Protein AF-A0AAU9WZR5-F1 (afdb_monomer_lite)

Organism: NCBI:txid46732

pLDDT: mean 92.08, std 7.86, range [51.78, 98.56]

Foldseek 3Di:
DDDDPQLVLLVLVVLVLVVVLVQLLVLLQVLCCVQPCVPQNGQPQDLSVLVVQLVQQVVDPCCVVCVVLNVCSNPDGSVPDHLVSSLCSQCPGPSHNVPDDPLLNVLSVLSVVLVVVSVPDPVSGHDPVRSVVSLVSNVVSCVVSVHDCPSSDD

Secondary structure (DSSP, 8-state):
-PPPHHHHHHHHHHHHHHHHHHHHHHHHHHHHHHHHHHHH----S-HHHHHHHHHHHHTSGGGGGGHHHHHHHHHS-GGG--HHHHHIIIII-TTTTTTS-HHHHHHHHHHHHHHHHHHT-SS----HHHHHHHHHHHHHHHHHTT---GGG--

InterPro domains:
  IPR041650 Swt1-like HEPN [PF18731] (18-129)

Sequence (154 aa):
MEYTKDQLNYFRICYIINCIAEGLRQFFKREWDSHFKVSLGKWEDTAQNRQDFYNNQSKKPSYRRNRVHLRIIKKGKTEEWDCSCLFFAILFSYSIGSTISKTTRKDIEDLRQVRNDIAHISEATLTDTQFQNHVGIVLNAFKSLSLPISDIFP

Structure (mmCIF, N/CA/C/O backbone):
data_AF-A0AAU9WZR5-F1
#
_entry.id   AF-A0AAU9WZR5-F1
#
loop_
_atom_site.group_PDB
_atom_site.id
_atom_site.type_symbol
_atom_site.label_atom_id
_atom_site.label_alt_id
_atom_site.label_comp_id
_atom_site.label_asym_id
_atom_site.label_entity_id
_atom_site.label_seq_id
_atom_site.pdbx_PDB_ins_code
_atom_site.Cartn_x
_atom_site.Cartn_y
_atom_site.Cartn_z
_atom_site.occupancy
_atom_site.B_iso_or_equiv
_atom_site.auth_seq_id
_atom_site.auth_comp_id
_atom_site.auth_asym_id
_atom_site.auth_atom_id
_atom_site.pdbx_PDB_model_num
ATOM 1 N N . MET A 1 1 ? -31.443 -4.482 14.328 1.00 76.81 1 MET A N 1
ATOM 2 C CA . MET A 1 1 ? -30.242 -4.736 15.149 1.00 76.81 1 MET A CA 1
ATOM 3 C C . MET A 1 1 ? -29.284 -3.596 14.871 1.00 76.81 1 MET A C 1
ATOM 5 O O . MET A 1 1 ? -29.010 -3.360 13.702 1.00 76.81 1 MET A O 1
ATOM 9 N N . GLU A 1 2 ? -28.883 -2.841 15.891 1.00 91.12 2 GLU A N 1
ATOM 10 C CA . GLU A 1 2 ? -27.946 -1.717 15.747 1.00 91.12 2 GLU A CA 1
ATOM 11 C C . GLU A 1 2 ? -26.520 -2.184 16.051 1.00 91.12 2 GLU A C 1
ATOM 13 O O . GLU A 1 2 ? -26.314 -2.989 16.961 1.00 91.12 2 GLU A O 1
ATOM 18 N N . TYR A 1 3 ? -25.549 -1.705 15.273 1.00 95.50 3 TYR A N 1
ATOM 19 C CA . TYR A 1 3 ? -24.135 -1.982 15.513 1.00 95.50 3 TYR A CA 1
ATOM 20 C C . TYR A 1 3 ? -23.608 -1.140 16.674 1.00 95.50 3 TYR A C 1
ATOM 22 O O . TYR A 1 3 ? -23.958 0.033 16.811 1.00 95.50 3 TYR A O 1
ATOM 30 N N . THR A 1 4 ? -22.720 -1.717 17.483 1.00 96.69 4 THR A N 1
ATOM 31 C CA . THR A 1 4 ? -22.010 -0.957 18.516 1.00 96.69 4 THR A CA 1
ATOM 32 C C . THR A 1 4 ? -21.019 0.020 17.884 1.00 96.69 4 THR A C 1
ATOM 34 O O . THR A 1 4 ? -20.611 -0.126 16.728 1.00 96.69 4 THR A O 1
ATOM 37 N N . LYS A 1 5 ? -20.573 1.010 18.662 1.00 96.69 5 LYS A N 1
ATOM 38 C CA . LYS A 1 5 ? -19.537 1.954 18.225 1.00 96.69 5 LYS A CA 1
ATOM 39 C C . LYS A 1 5 ? -18.265 1.239 17.749 1.00 96.69 5 LYS A C 1
ATOM 41 O O . LYS A 1 5 ? -17.738 1.581 16.694 1.00 96.69 5 LYS A O 1
ATOM 46 N N . ASP A 1 6 ? -17.834 0.208 18.470 1.00 97.44 6 ASP A N 1
ATOM 47 C CA . ASP A 1 6 ? -16.623 -0.545 18.137 1.00 97.44 6 ASP A CA 1
ATOM 48 C C . ASP A 1 6 ? -16.785 -1.378 16.857 1.00 97.44 6 ASP A C 1
ATOM 50 O O . ASP A 1 6 ? -15.841 -1.509 16.078 1.00 97.44 6 ASP A O 1
ATOM 54 N N . GLN A 1 7 ? -17.987 -1.898 16.587 1.00 97.12 7 GLN A N 1
ATOM 55 C CA . GLN A 1 7 ? -18.298 -2.552 15.310 1.00 97.12 7 GLN A CA 1
ATOM 56 C C . GLN A 1 7 ? -18.292 -1.545 14.152 1.00 97.12 7 GLN A C 1
ATOM 58 O O . GLN A 1 7 ? -17.738 -1.817 13.088 1.00 97.12 7 GLN A O 1
ATOM 63 N N . LEU A 1 8 ? -18.844 -0.343 14.359 1.00 97.00 8 LEU A N 1
ATOM 64 C CA . LEU A 1 8 ? -18.796 0.725 13.355 1.00 97.00 8 LEU A CA 1
ATOM 65 C C . LEU A 1 8 ? -17.356 1.165 13.057 1.00 97.00 8 LEU A C 1
ATOM 67 O O . LEU A 1 8 ? -17.010 1.374 11.895 1.00 97.00 8 LEU A O 1
ATOM 71 N N . ASN A 1 9 ? -16.499 1.266 14.074 1.00 97.25 9 ASN A N 1
ATOM 72 C CA . ASN A 1 9 ? -15.075 1.552 13.889 1.00 97.25 9 ASN A CA 1
ATOM 73 C C . ASN A 1 9 ? -14.368 0.463 13.077 1.00 97.25 9 ASN A C 1
ATOM 75 O O . ASN A 1 9 ? -13.546 0.780 12.215 1.00 97.25 9 ASN A O 1
ATOM 79 N N . TYR A 1 10 ? -14.716 -0.807 13.300 1.00 97.12 10 TYR A N 1
ATOM 80 C CA . TYR A 1 10 ? -14.198 -1.906 12.493 1.00 97.12 10 TYR A CA 1
ATOM 81 C C . TYR A 1 10 ? -14.608 -1.771 11.014 1.00 97.12 10 TYR A C 1
ATOM 83 O O . TYR A 1 10 ? -13.764 -1.840 10.122 1.00 97.12 10 TYR A O 1
ATOM 91 N N . PHE A 1 11 ? -15.876 -1.470 10.720 1.00 95.62 11 PHE A N 1
ATOM 92 C CA . PHE A 1 11 ? -16.303 -1.251 9.331 1.00 95.62 11 PHE A CA 1
ATOM 93 C C . PHE A 1 11 ? -15.610 -0.053 8.673 1.00 95.62 11 PHE A C 1
ATOM 95 O O . PHE A 1 11 ? -15.200 -0.140 7.512 1.00 95.62 11 PHE A O 1
ATOM 102 N N . ARG A 1 12 ? -15.416 1.043 9.415 1.00 96.62 12 ARG A N 1
ATOM 103 C CA . ARG A 1 12 ? -14.665 2.212 8.933 1.00 96.62 12 ARG A CA 1
ATOM 104 C C . ARG A 1 12 ? -13.220 1.858 8.602 1.00 96.62 12 ARG A C 1
ATOM 106 O O . ARG A 1 12 ? -12.738 2.245 7.542 1.00 96.62 12 ARG A O 1
ATOM 113 N N . ILE A 1 13 ? -12.523 1.104 9.458 1.00 96.88 13 ILE A N 1
ATOM 114 C CA . ILE A 1 13 ? -11.136 0.734 9.155 1.00 96.88 13 ILE A CA 1
ATOM 115 C C . ILE A 1 13 ? -11.062 -0.211 7.951 1.00 96.88 13 I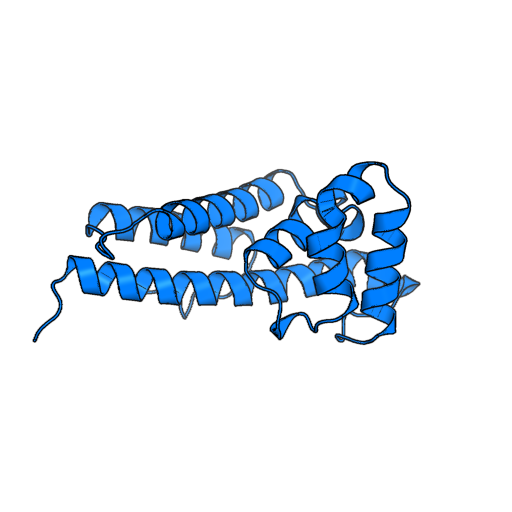LE A C 1
ATOM 117 O O . ILE A 1 13 ? -10.158 -0.062 7.136 1.00 96.88 13 ILE A O 1
ATOM 121 N N . CYS A 1 14 ? -12.030 -1.117 7.762 1.00 96.00 14 CYS A N 1
ATOM 122 C CA . CYS A 1 14 ? -12.104 -1.951 6.559 1.00 96.00 14 CYS A CA 1
ATOM 123 C C . CYS A 1 14 ? -12.249 -1.111 5.283 1.00 96.00 14 CYS A C 1
ATOM 125 O O . CYS A 1 14 ? -11.595 -1.407 4.284 1.00 96.00 14 CYS A O 1
ATOM 127 N N . TYR A 1 15 ? -13.051 -0.042 5.320 1.00 96.00 15 TYR A N 1
ATOM 128 C CA . TYR A 1 15 ? -13.117 0.923 4.221 1.00 96.00 15 TYR A CA 1
ATOM 129 C C . TYR A 1 15 ? -11.755 1.588 3.977 1.00 96.00 15 TYR A C 1
ATOM 131 O O . TYR A 1 15 ? -11.273 1.605 2.848 1.00 96.00 15 TYR A O 1
ATOM 139 N N . ILE A 1 16 ? -11.070 2.026 5.036 1.00 96.75 16 ILE A N 1
ATOM 140 C CA . ILE A 1 16 ? -9.727 2.615 4.930 1.00 96.75 16 ILE A CA 1
ATOM 141 C C . ILE A 1 16 ? -8.712 1.620 4.340 1.00 96.75 16 ILE A C 1
ATOM 143 O O . ILE A 1 16 ? -7.856 2.027 3.559 1.00 96.75 16 ILE A O 1
ATOM 147 N N . ILE A 1 17 ? -8.810 0.315 4.624 1.00 96.12 17 ILE A N 1
ATOM 148 C CA . ILE A 1 17 ? -7.968 -0.703 3.967 1.00 96.12 17 ILE A CA 1
ATOM 149 C C . ILE A 1 17 ? -8.182 -0.719 2.440 1.00 96.12 17 ILE A C 1
ATOM 151 O O . ILE A 1 17 ? -7.218 -0.920 1.697 1.00 96.12 17 ILE A O 1
ATOM 155 N N . ASN A 1 18 ? -9.398 -0.460 1.949 1.00 94.81 18 ASN A N 1
ATOM 156 C CA . ASN A 1 18 ? -9.638 -0.310 0.509 1.00 94.81 18 ASN A CA 1
ATOM 157 C C . ASN A 1 18 ? -8.960 0.954 -0.040 1.00 94.81 18 ASN A C 1
ATOM 159 O O . ASN A 1 18 ? -8.298 0.880 -1.077 1.00 94.81 18 ASN A O 1
ATOM 163 N N . CYS A 1 19 ? -9.016 2.070 0.696 1.00 95.75 19 CYS A N 1
ATOM 164 C CA . CYS A 1 19 ? -8.276 3.289 0.353 1.00 95.75 19 CYS A CA 1
ATOM 165 C C . CYS A 1 19 ? -6.758 3.033 0.298 1.00 95.75 19 CYS A C 1
ATOM 167 O O . CYS A 1 19 ? -6.080 3.525 -0.605 1.00 95.75 19 CYS A O 1
ATOM 169 N N . ILE A 1 20 ? -6.211 2.208 1.206 1.00 97.12 20 ILE A N 1
ATOM 170 C CA . ILE A 1 20 ? -4.811 1.749 1.148 1.00 97.12 20 ILE A CA 1
ATOM 171 C C . ILE A 1 20 ? -4.536 1.041 -0.179 1.00 97.12 20 ILE A C 1
ATOM 173 O O . ILE A 1 20 ? -3.560 1.380 -0.846 1.00 97.12 20 ILE A O 1
ATOM 177 N N . ALA A 1 21 ? -5.380 0.092 -0.591 1.00 96.25 21 ALA A N 1
ATOM 178 C CA . ALA A 1 21 ? -5.199 -0.607 -1.862 1.00 96.25 21 ALA A CA 1
ATOM 179 C C . ALA A 1 21 ? -5.138 0.382 -3.037 1.00 96.25 21 ALA A C 1
ATOM 181 O O . ALA A 1 21 ? -4.218 0.329 -3.850 1.00 96.25 21 ALA A O 1
ATOM 182 N N . GLU A 1 22 ? -6.075 1.324 -3.104 1.00 95.94 22 GLU A N 1
ATOM 183 C CA . GLU A 1 22 ? -6.123 2.343 -4.156 1.00 95.94 22 GLU A CA 1
ATOM 184 C C . GLU A 1 22 ? -4.895 3.255 -4.154 1.00 95.94 22 GLU A C 1
ATOM 186 O O . GLU A 1 22 ? -4.276 3.457 -5.204 1.00 95.94 22 GLU A O 1
ATOM 191 N N . GLY A 1 23 ? -4.484 3.739 -2.981 1.00 96.94 23 GLY A N 1
ATOM 192 C CA . GLY A 1 23 ? -3.272 4.538 -2.821 1.00 96.94 23 GLY A CA 1
ATOM 193 C C . GLY A 1 23 ? -2.019 3.786 -3.277 1.00 96.94 23 GLY A C 1
ATOM 194 O O . GLY A 1 23 ? -1.199 4.329 -4.019 1.00 96.94 23 GLY A O 1
ATOM 195 N N . LEU A 1 24 ? -1.897 2.502 -2.929 1.00 97.81 24 LEU A N 1
ATOM 196 C CA . LEU A 1 24 ? -0.779 1.660 -3.364 1.00 97.81 24 LEU A CA 1
ATOM 197 C C . LEU A 1 24 ? -0.775 1.424 -4.880 1.00 97.81 24 LEU A C 1
ATOM 199 O O . LEU A 1 24 ? 0.301 1.370 -5.475 1.00 97.81 24 LEU A O 1
ATOM 203 N N . ARG A 1 25 ? -1.941 1.326 -5.536 1.00 96.88 25 ARG A N 1
ATOM 204 C CA . ARG A 1 25 ? -2.015 1.240 -7.008 1.00 96.88 25 ARG A CA 1
ATOM 205 C C . ARG A 1 25 ? -1.468 2.506 -7.660 1.00 96.88 25 ARG A C 1
ATOM 207 O O . ARG A 1 25 ? -0.671 2.411 -8.593 1.00 96.88 25 ARG A O 1
ATOM 214 N N . GLN A 1 26 ? -1.866 3.678 -7.161 1.00 96.81 26 GLN A N 1
ATOM 215 C CA . GLN A 1 26 ? -1.368 4.965 -7.656 1.00 96.81 26 GLN A CA 1
ATOM 216 C C . GLN A 1 26 ? 0.144 5.087 -7.442 1.00 96.81 26 GLN A C 1
ATOM 218 O O . GLN A 1 26 ? 0.880 5.417 -8.374 1.00 96.81 26 GLN A O 1
ATOM 223 N N . PHE A 1 27 ? 0.608 4.750 -6.236 1.00 97.62 27 PHE A N 1
ATOM 224 C CA . PHE A 1 27 ? 2.022 4.742 -5.884 1.00 97.62 27 PHE A CA 1
ATOM 225 C C . PHE A 1 27 ? 2.829 3.831 -6.819 1.00 97.62 27 PHE A C 1
ATOM 227 O O . PHE A 1 27 ? 3.797 4.272 -7.430 1.00 97.62 27 PHE A O 1
ATOM 234 N N . PHE A 1 28 ? 2.397 2.579 -6.996 1.00 97.31 28 PHE A N 1
ATOM 235 C CA . PHE A 1 28 ? 3.072 1.611 -7.859 1.00 97.31 28 PHE A CA 1
ATOM 236 C C . PHE A 1 28 ? 3.218 2.112 -9.300 1.00 97.31 28 PHE A C 1
ATOM 238 O O . PHE A 1 28 ? 4.316 2.055 -9.853 1.00 97.31 28 PHE A O 1
ATOM 245 N N . LYS A 1 29 ? 2.135 2.626 -9.902 1.00 96.56 29 LYS A N 1
ATOM 246 C CA . LYS A 1 29 ? 2.165 3.149 -11.278 1.00 96.56 29 LYS A CA 1
ATOM 247 C C . LYS A 1 29 ? 3.133 4.326 -11.406 1.00 96.56 29 LYS A C 1
ATOM 249 O O . LYS A 1 29 ? 3.905 4.380 -12.358 1.00 96.56 29 LYS A O 1
ATOM 254 N N . ARG A 1 30 ? 3.140 5.230 -10.421 1.00 96.88 30 ARG A N 1
ATOM 255 C CA . ARG A 1 30 ? 4.059 6.375 -10.384 1.00 96.88 30 ARG A CA 1
ATOM 256 C C . ARG A 1 30 ? 5.522 5.940 -10.299 1.00 96.88 30 ARG A C 1
ATOM 258 O O . ARG A 1 30 ? 6.339 6.445 -11.064 1.00 96.88 30 ARG A O 1
ATOM 265 N N . GLU A 1 31 ? 5.850 4.995 -9.420 1.00 96.56 31 GLU A N 1
ATOM 266 C CA . GLU A 1 31 ? 7.222 4.484 -9.298 1.00 96.56 31 GLU A CA 1
ATOM 267 C C . GLU A 1 31 ? 7.659 3.715 -10.549 1.00 96.56 31 GLU A C 1
ATOM 269 O O . GLU A 1 31 ? 8.790 3.873 -11.011 1.00 96.56 31 GLU A O 1
ATOM 274 N N . TRP A 1 32 ? 6.765 2.923 -11.151 1.00 95.75 32 TRP A N 1
ATOM 275 C CA . TRP A 1 32 ? 7.056 2.270 -12.425 1.00 95.75 32 TRP A CA 1
ATOM 276 C C . TRP A 1 32 ? 7.399 3.296 -13.505 1.00 95.75 32 TRP A C 1
ATOM 278 O O . TRP A 1 32 ? 8.448 3.192 -14.141 1.00 95.75 32 TRP A O 1
ATOM 288 N N . ASP A 1 33 ? 6.550 4.306 -13.692 1.00 96.50 33 ASP A N 1
ATOM 289 C CA . ASP A 1 33 ? 6.751 5.333 -14.712 1.00 96.50 33 ASP A CA 1
ATOM 290 C C . ASP A 1 33 ? 8.024 6.151 -14.458 1.00 96.50 33 ASP A C 1
ATOM 292 O O . ASP A 1 33 ? 8.729 6.496 -15.404 1.00 96.50 33 ASP A O 1
ATOM 296 N N . SER A 1 34 ? 8.363 6.421 -13.197 1.00 95.25 34 SER A N 1
ATOM 297 C CA . SER A 1 34 ? 9.607 7.108 -12.827 1.00 95.25 34 SER A CA 1
ATOM 298 C C . SER A 1 34 ? 10.852 6.359 -13.322 1.00 95.25 34 SER A C 1
ATOM 300 O O . SER A 1 34 ? 11.786 6.966 -13.847 1.00 95.25 34 SER A O 1
ATOM 302 N N . HIS A 1 35 ? 10.856 5.027 -13.217 1.00 91.94 35 HIS A N 1
ATOM 303 C CA . HIS A 1 35 ? 12.032 4.207 -13.525 1.00 91.94 35 HIS A CA 1
ATOM 304 C C . HIS A 1 35 ? 12.058 3.631 -14.942 1.00 91.94 35 HIS A C 1
ATOM 306 O O . HIS A 1 35 ? 13.133 3.443 -15.513 1.00 91.94 35 HIS A O 1
ATOM 312 N N . PHE A 1 36 ? 10.895 3.321 -15.509 1.00 93.44 36 PHE A N 1
ATOM 313 C CA . PHE A 1 36 ? 10.793 2.485 -16.702 1.00 93.44 36 PHE A CA 1
ATOM 314 C C . PHE A 1 36 ? 10.073 3.154 -17.869 1.00 93.44 36 PHE A C 1
ATOM 316 O O . PHE A 1 36 ? 10.116 2.613 -18.970 1.00 93.44 36 PHE A O 1
ATOM 323 N N . LYS A 1 37 ? 9.483 4.347 -17.704 1.00 93.25 37 LYS A N 1
ATOM 324 C CA . LYS A 1 37 ? 8.731 5.008 -18.786 1.00 93.25 37 LYS A CA 1
ATOM 325 C C . LYS A 1 37 ? 9.525 5.159 -20.084 1.00 93.25 37 LYS A C 1
ATOM 327 O O . LYS A 1 37 ? 8.952 5.011 -21.157 1.00 93.25 37 LYS A O 1
ATOM 332 N N . VAL A 1 38 ? 10.823 5.453 -19.999 1.00 93.50 38 VAL A N 1
ATOM 333 C CA . VAL A 1 38 ? 11.683 5.641 -21.181 1.00 93.50 38 VAL A CA 1
ATOM 334 C C . VAL A 1 38 ? 12.036 4.310 -21.852 1.00 93.50 38 VAL A C 1
ATOM 336 O O . VAL A 1 38 ? 12.114 4.249 -23.073 1.00 93.50 38 VAL A O 1
ATOM 339 N N . SER A 1 39 ? 12.254 3.247 -21.074 1.00 93.38 39 SER A N 1
ATOM 340 C CA . SER A 1 39 ? 12.777 1.968 -21.574 1.00 93.38 39 SER A CA 1
ATOM 341 C C . SER A 1 39 ? 11.701 0.920 -21.867 1.00 93.38 39 SER A C 1
ATOM 343 O O . SER A 1 39 ? 11.867 0.132 -22.792 1.00 93.38 39 SER A O 1
ATOM 345 N N . LEU A 1 40 ? 10.616 0.901 -21.090 1.00 92.75 40 LEU A N 1
ATOM 346 C CA . LEU A 1 40 ? 9.531 -0.090 -21.141 1.00 92.75 40 LEU A CA 1
ATOM 347 C C . LEU A 1 40 ? 8.141 0.553 -21.298 1.00 92.75 40 LEU A C 1
ATOM 349 O O . LEU A 1 40 ? 7.136 -0.155 -21.335 1.00 92.75 40 LEU A O 1
ATOM 353 N N . GLY A 1 41 ? 8.065 1.884 -21.376 1.00 93.88 41 GLY A N 1
ATOM 354 C CA . GLY A 1 41 ? 6.799 2.611 -21.443 1.00 93.88 41 GLY A CA 1
ATOM 355 C C . GLY A 1 41 ? 6.108 2.770 -20.086 1.00 93.88 41 GLY A C 1
ATOM 356 O O . GLY A 1 41 ? 6.543 2.243 -19.056 1.00 93.88 41 GLY A O 1
ATOM 357 N N . LYS A 1 42 ? 5.023 3.552 -20.087 1.00 96.00 42 LYS A N 1
ATOM 358 C CA . LYS A 1 42 ? 4.198 3.770 -18.894 1.00 96.00 42 LYS A CA 1
ATOM 359 C C . LYS A 1 42 ? 3.460 2.498 -18.480 1.00 96.00 42 LYS A C 1
ATOM 361 O O . LYS A 1 42 ? 3.213 1.622 -19.312 1.00 96.00 42 LYS A O 1
ATOM 366 N N . TRP A 1 43 ? 3.069 2.410 -17.211 1.00 95.81 43 TRP A N 1
ATOM 367 C CA . TRP A 1 43 ? 2.186 1.351 -16.738 1.00 95.81 43 TRP A CA 1
ATOM 368 C C . TRP A 1 43 ? 0.729 1.632 -17.109 1.00 95.81 43 TRP A C 1
ATOM 370 O O . TRP A 1 43 ? 0.033 2.402 -16.446 1.00 95.81 43 TRP A O 1
ATOM 380 N N . GLU A 1 44 ? 0.239 0.938 -18.129 1.00 94.62 44 GLU A N 1
ATOM 381 C CA . GLU A 1 44 ? -1.125 1.085 -18.654 1.00 94.62 44 GLU A CA 1
ATOM 382 C C . GLU A 1 44 ? -1.923 -0.222 -18.554 1.00 94.62 44 GLU A C 1
ATOM 384 O O . GLU A 1 44 ? -2.897 -0.430 -19.270 1.00 94.62 44 GLU A O 1
ATOM 389 N N . ASP A 1 45 ? -1.502 -1.138 -17.674 1.00 92.88 45 ASP A N 1
ATOM 390 C CA . ASP A 1 45 ? -2.136 -2.449 -17.500 1.00 92.88 45 ASP A CA 1
ATOM 391 C C . ASP A 1 45 ? -2.184 -3.277 -18.805 1.00 92.88 45 ASP A C 1
ATOM 393 O O . ASP A 1 45 ? -3.064 -4.119 -19.015 1.00 92.88 45 ASP A O 1
ATOM 397 N N . THR A 1 46 ? -1.198 -3.089 -19.688 1.00 93.12 46 THR A N 1
ATOM 398 C CA . THR A 1 46 ? -1.059 -3.883 -20.915 1.00 93.12 46 THR A CA 1
ATOM 399 C C . THR A 1 46 ? -0.444 -5.255 -20.627 1.00 93.12 46 THR A C 1
ATOM 401 O O . THR A 1 46 ? 0.240 -5.470 -19.621 1.00 93.12 46 THR A O 1
ATOM 404 N N . ALA A 1 47 ? -0.653 -6.217 -21.533 1.00 91.12 47 ALA A N 1
ATOM 405 C CA . ALA A 1 47 ? 0.016 -7.518 -21.447 1.00 91.12 47 ALA A CA 1
ATOM 406 C C . ALA A 1 47 ? 1.547 -7.381 -21.460 1.00 91.12 47 ALA A C 1
ATOM 408 O O . ALA A 1 47 ? 2.233 -8.134 -20.765 1.00 91.12 47 ALA A O 1
ATOM 409 N N . GLN A 1 48 ? 2.062 -6.386 -22.188 1.00 92.00 48 GLN A N 1
ATOM 410 C CA . GLN A 1 48 ? 3.485 -6.082 -22.257 1.00 92.00 48 GLN A CA 1
ATOM 411 C C . GLN A 1 48 ? 4.021 -5.601 -20.902 1.00 92.00 48 GLN A C 1
ATOM 413 O O . GLN A 1 48 ? 4.960 -6.206 -20.392 1.00 92.00 48 GLN A O 1
ATOM 418 N N . ASN A 1 49 ? 3.363 -4.632 -20.245 1.00 93.06 49 ASN A N 1
ATOM 419 C CA . ASN A 1 49 ? 3.776 -4.162 -18.913 1.00 93.06 49 ASN A CA 1
ATOM 420 C C . ASN A 1 49 ? 3.880 -5.317 -17.901 1.00 93.06 49 ASN A C 1
ATOM 422 O O . ASN A 1 49 ? 4.873 -5.449 -17.180 1.00 93.06 49 ASN A O 1
ATOM 426 N N . ARG A 1 50 ? 2.873 -6.202 -17.881 1.00 91.00 50 ARG A N 1
ATOM 427 C CA . ARG A 1 50 ? 2.853 -7.381 -17.000 1.00 91.00 50 ARG A CA 1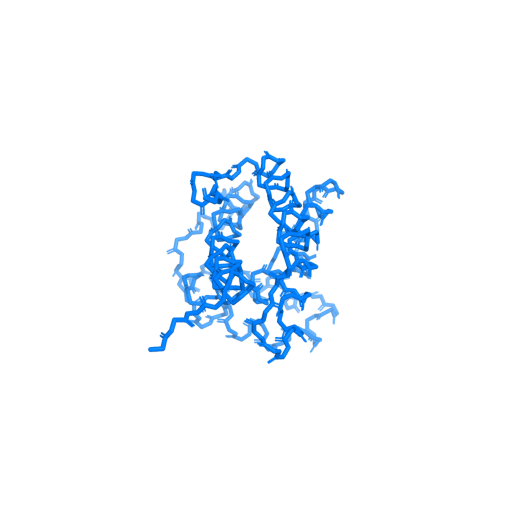
ATOM 428 C C . ARG A 1 50 ? 3.995 -8.349 -17.304 1.00 91.00 50 ARG A C 1
ATOM 430 O O . ARG A 1 50 ? 4.614 -8.889 -16.382 1.00 91.00 50 ARG A O 1
ATOM 437 N N . GLN A 1 51 ? 4.273 -8.584 -18.585 1.00 90.94 51 GLN A N 1
ATOM 438 C CA . GLN A 1 51 ? 5.353 -9.464 -19.020 1.00 90.94 51 GLN A CA 1
ATOM 439 C C . GLN A 1 51 ? 6.731 -8.873 -18.689 1.00 90.94 51 GLN A C 1
ATOM 441 O O . GLN A 1 51 ? 7.601 -9.609 -18.223 1.00 90.94 51 GLN A O 1
ATOM 446 N N . ASP A 1 52 ? 6.914 -7.564 -18.843 1.00 91.94 52 ASP A N 1
ATOM 447 C CA . ASP A 1 52 ? 8.158 -6.867 -18.512 1.00 91.94 52 ASP A CA 1
ATOM 448 C C . ASP A 1 52 ? 8.437 -6.862 -17.013 1.00 91.94 52 ASP A C 1
ATOM 450 O O . ASP A 1 52 ? 9.545 -7.202 -16.583 1.00 91.94 52 ASP A O 1
ATOM 454 N N . PHE A 1 53 ? 7.415 -6.580 -16.197 1.00 91.81 53 PHE A N 1
ATOM 455 C CA . PHE A 1 53 ? 7.521 -6.729 -14.750 1.00 91.81 53 PHE A CA 1
ATOM 456 C C . PHE A 1 53 ? 7.948 -8.155 -14.396 1.00 91.81 53 PHE A C 1
ATOM 458 O O . PHE A 1 53 ? 8.946 -8.348 -13.701 1.00 91.81 53 PHE A O 1
ATOM 465 N N . TYR A 1 54 ? 7.252 -9.165 -14.927 1.00 89.44 54 TYR A N 1
ATOM 466 C CA . TYR A 1 54 ? 7.557 -10.574 -14.675 1.00 89.44 54 TYR A CA 1
ATOM 467 C C . TYR A 1 54 ? 8.996 -10.951 -15.069 1.00 89.44 54 TYR A C 1
ATOM 469 O O . TYR A 1 54 ? 9.701 -11.587 -14.280 1.00 89.44 54 TYR A O 1
ATOM 477 N N . ASN A 1 55 ? 9.454 -10.528 -16.251 1.00 88.12 55 ASN A N 1
ATOM 478 C CA . ASN A 1 55 ? 10.799 -10.803 -16.764 1.00 88.12 55 ASN A CA 1
ATOM 479 C C . ASN A 1 55 ? 11.897 -10.193 -15.883 1.00 88.12 55 ASN A C 1
ATOM 481 O O . ASN A 1 55 ? 12.975 -10.774 -15.737 1.00 88.12 55 ASN A O 1
ATOM 485 N N . ASN A 1 56 ? 11.634 -9.038 -15.270 1.00 85.81 56 ASN A N 1
ATOM 486 C CA . ASN A 1 56 ? 12.557 -8.429 -14.317 1.00 85.81 56 ASN A CA 1
ATOM 487 C C . ASN A 1 56 ? 12.633 -9.216 -13.001 1.00 85.81 56 ASN A C 1
ATOM 489 O O . ASN A 1 56 ? 13.711 -9.315 -12.411 1.00 85.81 56 ASN A O 1
ATOM 493 N N . GLN A 1 57 ? 11.533 -9.841 -12.570 1.00 84.31 57 GLN A N 1
ATOM 494 C CA . GLN A 1 57 ? 11.505 -10.659 -11.352 1.00 84.31 57 GLN A CA 1
ATOM 495 C C . GLN A 1 57 ? 12.159 -12.034 -11.535 1.00 84.31 57 GLN A C 1
ATOM 497 O O . GLN A 1 57 ? 12.843 -12.521 -10.633 1.00 84.31 57 GLN A O 1
ATOM 502 N N . SER A 1 58 ? 11.989 -12.673 -12.698 1.00 72.12 58 SER A N 1
ATOM 503 C CA . SER A 1 58 ? 12.495 -14.032 -12.952 1.00 72.12 58 SER A CA 1
ATOM 504 C C . SER A 1 58 ? 14.020 -14.138 -13.010 1.00 72.12 58 SER A C 1
ATOM 506 O O . SER A 1 58 ? 14.560 -15.237 -12.913 1.00 72.12 58 SER A O 1
ATOM 508 N N . LYS A 1 59 ? 14.728 -13.010 -13.129 1.00 71.69 59 LYS A N 1
ATOM 509 C CA . LYS A 1 59 ? 16.196 -12.945 -13.175 1.00 71.69 59 LYS A CA 1
ATOM 510 C C . LYS A 1 59 ? 16.866 -13.097 -11.799 1.00 71.69 59 LYS A C 1
ATOM 512 O O . LYS A 1 59 ? 18.092 -13.055 -11.729 1.00 71.69 59 LYS A O 1
ATOM 517 N N . LYS A 1 60 ? 16.109 -13.233 -10.697 1.00 70.88 60 LYS A N 1
ATOM 518 C CA . LYS A 1 60 ? 16.656 -13.206 -9.324 1.00 70.88 60 LYS A CA 1
ATOM 519 C C . LYS A 1 60 ? 16.267 -14.425 -8.468 1.00 70.88 60 LYS A C 1
ATOM 521 O O . LYS A 1 60 ? 15.190 -14.989 -8.656 1.00 70.88 60 LYS A O 1
ATOM 526 N N . PRO A 1 61 ? 17.088 -14.807 -7.462 1.00 68.06 61 PRO A N 1
ATOM 527 C CA . PRO A 1 61 ? 16.834 -15.982 -6.613 1.00 68.06 61 PRO A CA 1
ATOM 528 C C . PRO A 1 61 ? 15.509 -15.939 -5.831 1.00 68.06 61 PRO A C 1
ATOM 530 O O . PRO A 1 61 ? 14.885 -16.979 -5.604 1.00 68.06 61 PRO A O 1
ATOM 533 N N . SER A 1 62 ? 15.043 -14.742 -5.453 1.00 67.81 62 SER A N 1
ATOM 534 C CA . SER A 1 62 ? 13.777 -14.529 -4.733 1.00 67.81 62 SER A CA 1
ATOM 535 C C . SER A 1 62 ? 12.537 -14.916 -5.548 1.00 67.81 62 SER A C 1
ATOM 537 O O . SER A 1 62 ? 11.480 -15.159 -4.963 1.00 67.81 62 SER A O 1
ATOM 539 N N . TYR A 1 63 ? 12.670 -15.075 -6.871 1.00 68.19 63 TYR A N 1
ATOM 540 C CA . TYR A 1 63 ? 11.609 -15.513 -7.780 1.00 68.19 63 TYR A CA 1
ATOM 541 C C . TYR A 1 63 ? 10.845 -16.738 -7.264 1.00 68.19 63 TYR A C 1
ATOM 543 O O . TYR A 1 63 ? 9.616 -16.766 -7.300 1.00 68.19 63 TYR A O 1
ATOM 551 N N . ARG A 1 64 ? 11.557 -17.758 -6.755 1.00 71.31 64 ARG A N 1
ATOM 552 C CA . ARG A 1 64 ? 10.926 -19.023 -6.337 1.00 71.31 64 ARG A CA 1
ATOM 553 C C . ARG A 1 64 ? 9.955 -18.847 -5.172 1.00 71.31 64 ARG A C 1
ATOM 555 O O . ARG A 1 64 ? 8.930 -19.518 -5.156 1.00 71.31 64 ARG A O 1
ATOM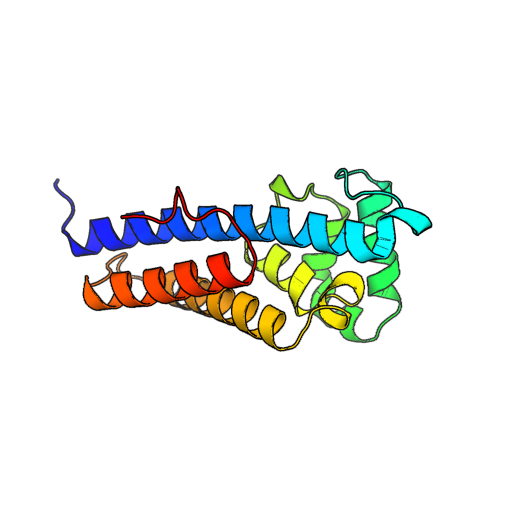 562 N N . ARG A 1 65 ? 10.255 -17.935 -4.246 1.00 74.88 65 ARG A N 1
ATOM 563 C CA . ARG A 1 65 ? 9.436 -17.686 -3.050 1.00 74.88 65 ARG A CA 1
ATOM 564 C C . ARG A 1 65 ? 8.177 -16.876 -3.365 1.00 74.88 65 ARG A C 1
ATOM 566 O O . ARG A 1 65 ? 7.190 -16.987 -2.656 1.00 74.88 65 ARG A O 1
ATOM 573 N N . ASN A 1 66 ? 8.186 -16.133 -4.471 1.00 77.94 66 ASN A N 1
ATOM 574 C CA . ASN A 1 66 ? 7.145 -15.159 -4.799 1.00 77.94 66 ASN A CA 1
ATOM 575 C C . ASN A 1 66 ? 6.269 -15.557 -5.999 1.00 77.94 66 ASN A C 1
ATOM 577 O O . ASN A 1 66 ? 5.514 -14.741 -6.524 1.00 77.94 66 ASN A O 1
ATOM 581 N N . ARG A 1 67 ? 6.341 -16.819 -6.442 1.00 80.38 67 ARG A N 1
ATOM 582 C CA . ARG A 1 67 ? 5.668 -17.301 -7.664 1.00 80.38 67 ARG A CA 1
ATOM 583 C C . ARG A 1 67 ? 4.156 -17.084 -7.679 1.00 80.38 67 ARG A C 1
ATOM 585 O O . ARG A 1 67 ? 3.602 -16.873 -8.753 1.00 80.38 67 ARG A O 1
ATOM 592 N N . VAL A 1 68 ? 3.499 -17.152 -6.520 1.00 84.94 68 VAL A N 1
ATOM 593 C CA . VAL A 1 68 ? 2.043 -16.959 -6.412 1.00 84.94 68 VAL A CA 1
ATOM 594 C C . VAL A 1 68 ? 1.669 -15.528 -6.798 1.00 84.94 68 VAL A C 1
ATOM 596 O O . VAL A 1 68 ? 0.924 -15.342 -7.756 1.00 84.94 68 VAL A O 1
ATOM 599 N N . HIS A 1 69 ? 2.275 -14.529 -6.152 1.00 85.25 69 HIS A N 1
ATOM 600 C CA . HIS A 1 69 ? 2.052 -13.118 -6.475 1.00 85.25 69 HIS A CA 1
ATOM 601 C C . HIS A 1 69 ? 2.441 -12.792 -7.922 1.00 85.25 69 HIS A C 1
ATOM 603 O O . HIS A 1 69 ? 1.703 -12.113 -8.626 1.00 85.25 69 HIS A O 1
ATOM 609 N N . LEU A 1 70 ? 3.548 -13.352 -8.422 1.00 85.88 70 LEU A N 1
ATOM 610 C CA . LEU A 1 70 ? 3.963 -13.148 -9.816 1.00 85.88 70 LEU A CA 1
ATOM 611 C C . LEU A 1 70 ? 2.966 -13.712 -10.831 1.00 85.88 70 LEU A C 1
ATOM 613 O O . LEU A 1 70 ? 2.809 -13.145 -11.910 1.00 85.88 70 LEU A O 1
ATOM 617 N N . ARG A 1 71 ? 2.281 -14.814 -10.508 1.00 85.44 71 ARG A N 1
ATOM 618 C CA . ARG A 1 71 ? 1.231 -15.373 -11.366 1.00 85.44 71 ARG A CA 1
ATOM 619 C C . ARG A 1 71 ? 0.004 -14.464 -11.410 1.00 85.44 71 ARG A C 1
ATOM 621 O O . ARG A 1 71 ? -0.571 -14.322 -12.486 1.00 85.44 71 ARG A O 1
ATOM 628 N N . ILE A 1 72 ? -0.366 -13.871 -10.274 1.00 86.12 72 ILE A N 1
ATOM 629 C CA . ILE A 1 72 ? -1.466 -12.901 -10.177 1.00 86.12 72 ILE A CA 1
ATOM 630 C C . ILE A 1 72 ? -1.118 -11.663 -11.008 1.00 86.12 72 ILE A C 1
ATOM 632 O O . ILE A 1 72 ? -1.836 -11.354 -11.953 1.00 86.12 72 ILE A O 1
ATOM 636 N N . ILE A 1 73 ? 0.048 -11.057 -10.765 1.00 86.00 73 ILE A N 1
ATOM 637 C CA . ILE A 1 73 ? 0.534 -9.866 -11.484 1.00 86.00 73 ILE A CA 1
ATOM 638 C C . ILE A 1 73 ? 0.627 -10.096 -12.992 1.00 86.00 73 IL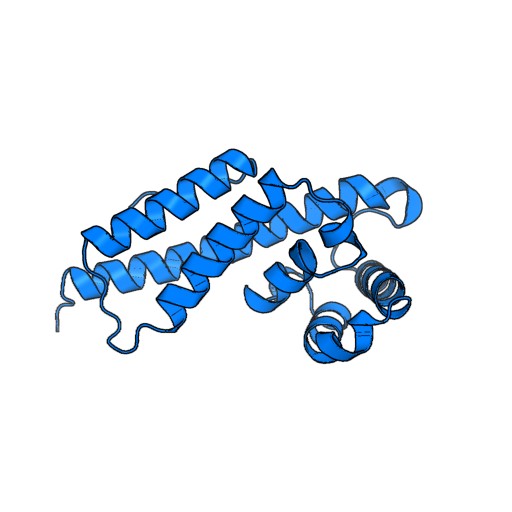E A C 1
ATOM 640 O O . ILE A 1 73 ? 0.302 -9.211 -13.773 1.00 86.00 73 ILE A O 1
ATOM 644 N N . LYS A 1 74 ? 1.065 -11.284 -13.426 1.00 85.88 74 LYS A N 1
ATOM 645 C CA . LYS A 1 74 ? 1.190 -11.596 -14.855 1.00 85.88 74 LYS A CA 1
ATOM 646 C C . LYS A 1 74 ? -0.168 -11.663 -15.568 1.00 85.88 74 LYS A C 1
ATOM 648 O O . LYS A 1 74 ? -0.242 -11.372 -16.762 1.00 85.88 74 LYS A O 1
ATOM 653 N N . LYS A 1 75 ? -1.224 -12.087 -14.867 1.00 84.06 75 LYS A N 1
ATOM 654 C CA . LYS A 1 75 ? -2.551 -12.332 -15.452 1.00 84.06 75 LYS A CA 1
ATOM 655 C C . LYS A 1 75 ? -3.515 -11.163 -15.272 1.00 84.06 75 LYS A C 1
ATOM 657 O O . LYS A 1 75 ? -4.221 -10.846 -16.222 1.00 84.06 75 LYS A O 1
ATOM 662 N N . GLY A 1 76 ? -3.542 -10.566 -14.085 1.00 78.56 76 GLY A N 1
ATOM 663 C CA . GLY A 1 76 ? -4.539 -9.576 -13.693 1.00 78.56 76 GLY A CA 1
ATOM 664 C C . GLY A 1 76 ? -4.071 -8.141 -13.883 1.00 78.56 76 GLY A C 1
ATOM 665 O O . GLY A 1 76 ? -2.873 -7.844 -13.834 1.00 78.56 76 GLY A O 1
ATOM 666 N N . LYS A 1 77 ? -5.032 -7.243 -14.074 1.00 88.81 77 LYS A N 1
ATOM 667 C CA . LYS A 1 77 ? -4.802 -5.794 -14.068 1.00 88.81 77 LYS A CA 1
ATOM 668 C C . LYS A 1 77 ? -4.525 -5.305 -12.648 1.00 88.81 77 LYS A C 1
ATOM 670 O O . LYS A 1 77 ? -4.968 -5.925 -11.686 1.00 88.81 77 LYS A O 1
ATOM 675 N N . THR A 1 78 ? -3.850 -4.169 -12.495 1.00 90.31 78 THR A N 1
ATOM 676 C CA . THR A 1 78 ? -3.534 -3.604 -11.174 1.00 90.31 78 THR A CA 1
ATOM 677 C C . THR A 1 78 ? -4.783 -3.307 -10.326 1.00 90.31 78 THR A C 1
ATOM 679 O O . THR A 1 78 ? -4.711 -3.369 -9.100 1.00 90.31 78 THR A O 1
ATOM 682 N N . GLU A 1 79 ? -5.943 -3.053 -10.944 1.00 91.31 79 GLU A N 1
ATOM 683 C CA . GLU A 1 79 ? -7.235 -2.911 -10.243 1.00 91.31 79 GLU A CA 1
ATOM 684 C C . GLU A 1 79 ? -7.681 -4.191 -9.512 1.00 91.31 79 GLU A C 1
ATOM 686 O O . GLU A 1 79 ? -8.286 -4.113 -8.448 1.00 91.31 79 GLU A O 1
ATOM 691 N N . GLU A 1 80 ? -7.303 -5.365 -10.020 1.00 89.69 80 GLU A N 1
ATOM 692 C CA . GLU A 1 80 ? -7.654 -6.677 -9.458 1.00 89.69 80 GLU A CA 1
ATOM 693 C C . GLU A 1 80 ? -6.680 -7.127 -8.359 1.00 89.69 80 GLU A C 1
ATOM 695 O O . GLU A 1 80 ? -6.880 -8.162 -7.723 1.00 89.69 80 GLU A O 1
ATOM 700 N N . TRP A 1 81 ? -5.583 -6.393 -8.148 1.00 91.88 81 TRP A N 1
ATOM 701 C CA . TRP A 1 81 ? -4.585 -6.759 -7.150 1.00 91.88 81 TRP A CA 1
ATOM 702 C C . TRP A 1 81 ? -5.089 -6.404 -5.753 1.00 91.88 81 TRP A C 1
ATOM 704 O O . TRP A 1 81 ? -5.502 -5.268 -5.495 1.00 91.88 81 TRP A O 1
ATOM 714 N N . ASP A 1 82 ? -5.017 -7.379 -4.849 1.00 90.31 82 ASP A N 1
ATOM 715 C CA . ASP A 1 82 ? -5.276 -7.181 -3.428 1.00 90.31 82 ASP A CA 1
ATOM 716 C C . ASP A 1 82 ? -4.091 -6.477 -2.741 1.00 90.31 82 ASP A C 1
ATOM 718 O O . ASP A 1 82 ? -2.992 -6.348 -3.297 1.00 90.31 82 ASP A O 1
ATOM 722 N N . CYS A 1 83 ? -4.288 -6.048 -1.492 1.00 91.62 83 CYS A N 1
ATOM 723 C CA . CYS A 1 83 ? -3.227 -5.416 -0.707 1.00 91.62 83 CYS A CA 1
ATOM 724 C C . CYS A 1 83 ? -1.976 -6.303 -0.602 1.00 91.62 83 CYS A C 1
ATOM 726 O O . CYS A 1 83 ? -0.862 -5.792 -0.669 1.00 91.62 83 CYS A O 1
ATOM 728 N N . SER A 1 84 ? -2.121 -7.628 -0.475 1.00 90.69 84 SER A N 1
ATOM 729 C CA . SER A 1 84 ? -0.980 -8.557 -0.400 1.00 90.69 84 SER A CA 1
ATOM 730 C C . SER A 1 84 ? -0.115 -8.493 -1.658 1.00 90.69 84 SER A C 1
ATOM 732 O O . SER A 1 84 ? 1.109 -8.363 -1.573 1.00 90.69 84 SER A O 1
ATOM 734 N N . CYS A 1 85 ? -0.756 -8.530 -2.825 1.00 92.56 85 CYS A N 1
ATOM 735 C CA . CYS A 1 85 ? -0.112 -8.423 -4.122 1.00 92.56 85 CYS A CA 1
ATOM 736 C C . CYS A 1 85 ? 0.557 -7.056 -4.319 1.00 92.56 85 CYS A C 1
ATOM 738 O O . CYS A 1 85 ? 1.690 -6.999 -4.801 1.00 92.56 85 CYS A O 1
ATOM 740 N N . LEU A 1 86 ? -0.087 -5.968 -3.888 1.00 95.94 86 LEU A N 1
ATOM 741 C CA . LEU A 1 86 ? 0.469 -4.613 -3.963 1.00 95.94 86 LEU A CA 1
ATOM 742 C C . LEU A 1 86 ? 1.693 -4.434 -3.056 1.00 95.94 86 LEU A C 1
ATOM 744 O O . LEU A 1 86 ? 2.731 -3.955 -3.517 1.00 95.94 86 LEU A O 1
ATOM 748 N N . PHE A 1 87 ? 1.631 -4.897 -1.803 1.00 95.75 87 PHE A N 1
ATOM 749 C CA . PHE A 1 87 ? 2.795 -4.893 -0.912 1.00 95.75 87 PHE A CA 1
ATOM 750 C C . PHE A 1 87 ? 3.941 -5.713 -1.491 1.00 95.75 87 PHE A C 1
ATOM 752 O O . PHE A 1 87 ? 5.088 -5.275 -1.450 1.00 95.75 87 PHE A O 1
ATOM 759 N N . PHE A 1 88 ? 3.650 -6.867 -2.096 1.00 92.94 88 PHE A N 1
ATOM 760 C CA . PHE A 1 88 ? 4.669 -7.627 -2.808 1.00 92.94 88 PHE A CA 1
ATOM 761 C C . PHE A 1 88 ? 5.299 -6.826 -3.954 1.00 92.94 88 PHE A C 1
ATOM 763 O O . PHE A 1 88 ? 6.528 -6.724 -4.027 1.00 92.94 88 PHE A O 1
ATOM 770 N N . ALA A 1 89 ? 4.475 -6.242 -4.825 1.00 93.94 89 ALA A N 1
ATOM 771 C CA . ALA A 1 89 ? 4.940 -5.490 -5.981 1.00 93.94 89 ALA A CA 1
ATOM 772 C C . ALA A 1 89 ? 5.816 -4.292 -5.586 1.00 93.94 89 ALA A C 1
ATOM 774 O O . ALA A 1 89 ? 6.796 -4.011 -6.275 1.00 93.94 89 ALA A O 1
ATOM 775 N N . ILE A 1 90 ? 5.515 -3.628 -4.469 1.00 95.88 90 ILE A N 1
ATOM 776 C CA . ILE A 1 90 ? 6.227 -2.425 -4.023 1.00 95.88 90 ILE A CA 1
ATOM 777 C C . ILE A 1 90 ? 7.422 -2.759 -3.125 1.00 95.88 90 ILE A C 1
ATOM 779 O O . ILE A 1 90 ? 8.515 -2.265 -3.369 1.00 95.88 90 ILE A O 1
ATOM 783 N N . LEU A 1 91 ? 7.264 -3.603 -2.102 1.00 94.56 91 LEU A N 1
ATOM 784 C CA . LEU A 1 91 ? 8.310 -3.838 -1.097 1.00 94.56 91 LEU A CA 1
ATOM 785 C C . LEU A 1 91 ? 9.327 -4.897 -1.512 1.00 94.56 91 LEU A C 1
ATOM 787 O O . LEU A 1 91 ? 10.506 -4.790 -1.156 1.00 94.56 91 LEU A O 1
ATOM 791 N N . PHE A 1 92 ? 8.869 -5.946 -2.195 1.00 90.00 92 PHE A N 1
ATOM 792 C CA . PHE A 1 92 ? 9.628 -7.191 -2.351 1.00 90.00 92 PHE A CA 1
ATOM 793 C C . PHE A 1 92 ? 9.988 -7.506 -3.801 1.00 90.00 92 PHE A C 1
ATOM 795 O O . PHE A 1 92 ? 10.790 -8.412 -4.051 1.00 90.00 92 PHE A O 1
ATOM 802 N N . SER A 1 93 ? 9.426 -6.769 -4.760 1.00 89.88 93 SER A N 1
ATOM 803 C CA . SER A 1 93 ? 9.843 -6.873 -6.150 1.00 89.88 93 SER A CA 1
ATOM 804 C C . SER A 1 93 ? 11.235 -6.283 -6.344 1.00 89.88 93 SER A C 1
ATOM 806 O O . SER A 1 93 ? 11.656 -5.343 -5.672 1.00 89.88 93 SER A O 1
ATOM 808 N N . TYR A 1 94 ? 11.951 -6.814 -7.322 1.00 87.12 94 TYR A N 1
ATOM 809 C CA . TYR A 1 94 ? 13.197 -6.229 -7.775 1.00 87.12 94 TYR A CA 1
ATOM 810 C C . TYR A 1 94 ? 12.975 -4.911 -8.526 1.00 87.12 94 TYR A C 1
ATOM 812 O O . TYR A 1 94 ? 13.837 -4.048 -8.477 1.00 87.12 94 TYR A O 1
ATOM 820 N N . SER A 1 95 ? 11.836 -4.734 -9.203 1.00 88.88 95 SER A N 1
ATOM 821 C CA . SER A 1 95 ? 11.624 -3.578 -10.084 1.00 88.88 95 SER A CA 1
ATOM 822 C C . SER A 1 95 ? 11.402 -2.296 -9.295 1.00 88.88 95 SER A C 1
ATOM 824 O O . SER A 1 95 ? 11.982 -1.280 -9.647 1.00 88.88 95 SER A O 1
ATOM 826 N N . ILE A 1 96 ? 10.590 -2.366 -8.238 1.00 92.31 96 ILE A N 1
ATOM 827 C CA . ILE A 1 96 ? 10.233 -1.208 -7.407 1.00 92.31 96 ILE A CA 1
ATOM 828 C C . ILE A 1 96 ? 10.896 -1.310 -6.034 1.00 92.31 96 ILE A C 1
ATOM 830 O O . ILE A 1 96 ? 11.510 -0.367 -5.548 1.00 92.31 96 ILE A O 1
ATOM 834 N N . GLY A 1 97 ? 10.865 -2.489 -5.410 1.00 91.62 97 GLY A N 1
ATOM 835 C CA . GLY A 1 97 ? 11.403 -2.653 -4.060 1.00 91.62 97 GLY A CA 1
ATOM 836 C C . GLY A 1 97 ? 12.897 -2.355 -3.957 1.00 91.62 97 GLY A C 1
ATOM 837 O O . GLY A 1 97 ? 13.355 -1.896 -2.913 1.00 91.62 97 GLY A O 1
ATOM 838 N N . SER A 1 98 ? 13.671 -2.564 -5.022 1.00 89.00 98 SER A N 1
ATOM 839 C CA . SER A 1 98 ? 15.101 -2.234 -4.999 1.00 89.00 98 SER A CA 1
ATOM 840 C C . SER A 1 98 ? 15.408 -0.742 -5.180 1.00 89.00 98 SER A C 1
ATOM 842 O O . SER A 1 98 ? 16.544 -0.347 -4.930 1.00 89.00 98 SER A O 1
ATOM 844 N N . THR A 1 99 ? 14.428 0.076 -5.581 1.00 91.12 99 THR A N 1
ATOM 845 C CA . THR A 1 99 ? 14.634 1.487 -5.944 1.00 91.12 99 THR A CA 1
ATOM 846 C C . THR A 1 99 ? 14.051 2.472 -4.933 1.00 91.12 99 THR A C 1
ATOM 848 O O . THR A 1 99 ? 14.569 3.581 -4.805 1.00 91.12 99 THR A O 1
ATOM 851 N N . ILE A 1 100 ? 13.021 2.079 -4.178 1.00 95.19 100 ILE A N 1
ATOM 852 C CA . ILE A 1 100 ? 12.392 2.952 -3.179 1.00 95.19 100 ILE A CA 1
ATOM 853 C C . ILE A 1 100 ? 13.330 3.288 -2.007 1.00 95.19 100 ILE A C 1
ATOM 855 O O . ILE A 1 100 ? 14.130 2.465 -1.550 1.00 95.19 100 ILE A O 1
ATOM 859 N N . SER A 1 101 ? 13.200 4.507 -1.474 1.00 96.38 101 SER A N 1
ATOM 860 C CA . SER A 1 101 ? 14.003 4.982 -0.341 1.00 96.38 101 SER A CA 1
ATOM 861 C C . SER A 1 101 ? 13.677 4.244 0.965 1.00 96.38 101 SER A C 1
ATOM 863 O O . SER A 1 101 ? 12.620 3.628 1.114 1.00 96.38 101 SER A O 1
ATOM 865 N N . LYS A 1 102 ? 14.572 4.340 1.960 1.00 97.00 102 LYS A N 1
ATOM 866 C CA . LYS A 1 102 ? 14.343 3.761 3.298 1.00 97.00 102 LYS A CA 1
ATOM 867 C C . LYS A 1 102 ? 13.073 4.309 3.961 1.00 97.00 102 LYS A C 1
ATOM 869 O O . LYS A 1 102 ? 12.330 3.531 4.548 1.00 97.00 102 LYS A O 1
ATOM 874 N N . THR A 1 103 ? 12.820 5.612 3.833 1.00 97.56 103 THR A N 1
ATOM 875 C CA . THR A 1 103 ? 11.616 6.270 4.364 1.00 97.56 103 THR A CA 1
ATOM 876 C C . THR A 1 103 ? 10.360 5.726 3.695 1.00 97.56 103 THR A C 1
ATOM 878 O O . THR A 1 103 ? 9.492 5.197 4.373 1.00 97.56 103 THR A O 1
ATOM 881 N N . THR A 1 104 ? 10.338 5.712 2.360 1.00 97.94 104 THR A N 1
ATOM 882 C CA . THR A 1 104 ? 9.223 5.163 1.571 1.00 97.94 104 THR A CA 1
ATOM 883 C C . THR A 1 104 ? 8.934 3.712 1.939 1.00 97.94 104 THR A C 1
ATOM 885 O O . THR A 1 104 ? 7.791 3.318 2.138 1.00 97.94 104 THR A O 1
ATOM 888 N N . ARG A 1 105 ? 9.985 2.897 2.074 1.00 98.19 105 ARG A N 1
ATOM 889 C CA . ARG A 1 105 ? 9.856 1.504 2.504 1.00 98.19 105 ARG A CA 1
ATOM 890 C C . ARG A 1 105 ? 9.215 1.392 3.885 1.00 98.19 105 ARG A C 1
ATOM 892 O O . ARG A 1 105 ? 8.378 0.515 4.064 1.00 98.19 105 ARG A O 1
ATOM 899 N N . LYS A 1 106 ? 9.604 2.247 4.835 1.00 98.44 106 LYS A N 1
ATOM 900 C CA . LYS A 1 106 ? 8.994 2.282 6.166 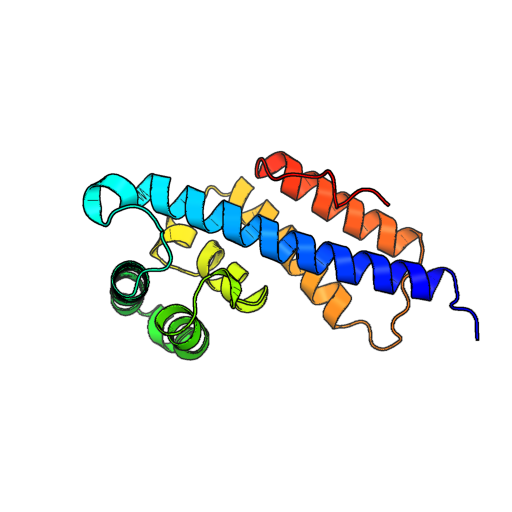1.00 98.44 106 LYS A CA 1
ATOM 901 C C . LYS A 1 106 ? 7.510 2.648 6.089 1.00 98.44 106 LYS A C 1
ATOM 903 O O . LYS A 1 106 ? 6.712 1.933 6.676 1.00 98.44 106 LYS A O 1
ATOM 908 N N . ASP A 1 107 ? 7.140 3.675 5.330 1.00 98.56 107 ASP A N 1
ATOM 909 C CA . ASP A 1 107 ? 5.738 4.101 5.209 1.00 98.56 107 ASP A CA 1
ATOM 910 C C . ASP A 1 107 ? 4.852 2.987 4.625 1.00 98.56 107 ASP A C 1
ATOM 912 O O . ASP A 1 107 ? 3.767 2.708 5.131 1.00 98.56 107 ASP A O 1
ATOM 916 N N . ILE A 1 108 ? 5.335 2.282 3.596 1.00 98.50 108 ILE A N 1
ATOM 917 C CA . ILE A 1 108 ? 4.615 1.146 3.001 1.00 98.50 108 ILE A CA 1
ATOM 918 C C . ILE A 1 108 ? 4.546 -0.049 3.974 1.00 98.50 108 ILE A C 1
ATOM 920 O O . ILE A 1 108 ? 3.547 -0.768 3.992 1.00 98.50 108 ILE A O 1
ATOM 924 N N . GLU A 1 109 ? 5.576 -0.265 4.796 1.00 98.44 109 GLU A N 1
ATOM 925 C CA . GLU A 1 109 ? 5.579 -1.302 5.837 1.00 98.44 109 GLU A CA 1
ATOM 926 C C . GLU A 1 109 ? 4.607 -0.971 6.979 1.00 98.44 109 GLU A C 1
ATOM 928 O O . GLU A 1 109 ? 3.890 -1.858 7.437 1.00 98.44 109 GLU A O 1
ATOM 933 N N . ASP A 1 110 ? 4.506 0.298 7.377 1.00 98.56 110 ASP A N 1
ATOM 934 C CA . ASP A 1 110 ? 3.545 0.763 8.378 1.00 98.56 110 ASP A CA 1
ATOM 935 C C . ASP A 1 110 ? 2.097 0.528 7.880 1.00 98.56 110 ASP A C 1
ATOM 937 O O . ASP A 1 110 ? 1.265 -0.013 8.613 1.00 98.56 110 ASP A O 1
ATOM 941 N N . LEU A 1 111 ? 1.806 0.797 6.597 1.00 98.56 111 LEU A N 1
ATOM 942 C CA . LEU A 1 111 ? 0.522 0.437 5.966 1.00 98.56 111 LEU A CA 1
ATOM 943 C C . LEU A 1 111 ? 0.281 -1.082 5.939 1.00 98.56 111 LEU A C 1
ATOM 945 O O . LEU A 1 111 ? -0.844 -1.546 6.155 1.00 98.56 111 LEU A O 1
ATOM 949 N N . ARG A 1 112 ? 1.330 -1.872 5.673 1.00 98.25 112 ARG A N 1
ATOM 950 C CA . ARG A 1 112 ? 1.262 -3.341 5.683 1.00 98.25 112 ARG A CA 1
ATOM 951 C C . ARG A 1 112 ? 0.928 -3.867 7.071 1.00 98.25 112 ARG A C 1
ATOM 953 O O . ARG A 1 112 ? 0.123 -4.793 7.173 1.00 98.25 112 ARG A O 1
ATOM 960 N N . GLN A 1 113 ? 1.518 -3.279 8.109 1.00 97.88 113 GLN A N 1
ATOM 961 C CA . GLN A 1 113 ? 1.267 -3.643 9.496 1.00 97.88 113 GLN A CA 1
ATOM 962 C C . GLN A 1 113 ? -0.189 -3.375 9.876 1.00 97.88 113 GLN A C 1
ATOM 964 O O . GLN A 1 113 ? -0.859 -4.306 10.308 1.00 97.88 113 GLN A O 1
ATOM 969 N N . VAL A 1 114 ? -0.712 -2.172 9.595 1.00 97.81 114 VAL A N 1
ATOM 970 C CA . VAL A 1 114 ? -2.126 -1.836 9.852 1.00 97.81 114 VAL A CA 1
ATOM 971 C C . VAL A 1 114 ? -3.058 -2.853 9.196 1.00 97.81 114 VAL A C 1
ATOM 973 O O . VAL A 1 114 ? -3.932 -3.405 9.856 1.00 97.81 114 VAL A O 1
ATOM 976 N N . ARG A 1 115 ? -2.852 -3.168 7.909 1.00 97.19 115 ARG A N 1
ATOM 977 C CA . ARG A 1 115 ? -3.684 -4.167 7.222 1.00 97.19 115 ARG A CA 1
ATOM 978 C C . ARG A 1 115 ? -3.641 -5.525 7.921 1.00 97.19 115 ARG A C 1
ATOM 980 O O . ARG A 1 115 ? -4.684 -6.165 8.047 1.00 97.19 115 ARG A O 1
ATOM 987 N N . ASN A 1 116 ? -2.456 -5.988 8.316 1.00 96.44 116 ASN A N 1
ATOM 988 C CA . ASN A 1 116 ? -2.303 -7.293 8.960 1.00 96.44 116 ASN A CA 1
ATOM 989 C C . ASN A 1 116 ? -2.970 -7.322 10.337 1.00 96.44 116 ASN A C 1
ATOM 991 O O . ASN A 1 116 ? -3.669 -8.286 10.629 1.00 96.44 116 ASN A O 1
ATOM 995 N N . ASP A 1 117 ? -2.801 -6.269 11.138 1.00 96.56 117 ASP A N 1
ATOM 996 C CA . ASP A 1 117 ? -3.422 -6.157 12.459 1.00 96.56 117 ASP A CA 1
ATOM 997 C C . ASP A 1 117 ? -4.946 -6.279 12.345 1.00 96.56 117 ASP A C 1
ATOM 999 O O . ASP A 1 117 ? -5.551 -7.106 13.022 1.00 96.56 117 ASP A O 1
ATOM 1003 N N . ILE A 1 118 ? -5.561 -5.544 11.409 1.00 95.88 118 ILE A N 1
ATOM 1004 C CA . ILE A 1 118 ? -7.012 -5.602 11.172 1.00 95.88 118 ILE A CA 1
ATOM 1005 C C . ILE A 1 118 ? -7.465 -6.974 10.657 1.00 95.88 118 ILE A C 1
ATOM 1007 O O . ILE A 1 118 ? -8.516 -7.466 11.067 1.00 95.88 118 ILE A O 1
ATOM 1011 N N . ALA A 1 119 ? -6.679 -7.620 9.791 1.00 93.88 119 ALA A N 1
ATOM 1012 C CA . ALA A 1 119 ? -7.000 -8.948 9.265 1.00 93.88 119 ALA A CA 1
ATOM 1013 C C . ALA A 1 119 ? -6.991 -10.053 10.340 1.00 93.88 119 ALA A C 1
ATOM 1015 O O . ALA A 1 119 ? -7.565 -11.118 10.117 1.00 93.88 119 ALA A O 1
ATOM 1016 N N . HIS A 1 120 ? -6.345 -9.816 11.484 1.00 93.38 120 HIS A N 1
ATOM 1017 C CA . HIS A 1 120 ? -6.294 -10.753 12.605 1.00 93.38 120 HIS A CA 1
ATOM 1018 C C . HIS A 1 120 ? -7.389 -10.530 13.658 1.00 93.38 120 HIS A C 1
ATOM 1020 O O . HIS A 1 120 ? -7.521 -11.352 14.564 1.00 93.38 120 HIS A O 1
ATOM 1026 N N . ILE A 1 121 ? -8.198 -9.474 13.540 1.00 93.88 121 ILE A N 1
ATOM 1027 C CA . ILE A 1 121 ? -9.326 -9.227 14.446 1.00 93.88 121 ILE A CA 1
ATOM 1028 C C . ILE A 1 121 ? -10.494 -10.129 14.045 1.00 93.88 121 ILE A C 1
ATOM 1030 O O . ILE A 1 121 ? -11.081 -9.963 12.975 1.00 93.88 121 ILE A O 1
ATOM 1034 N N . SER A 1 122 ? -10.842 -11.074 14.917 1.00 90.94 122 SER A N 1
ATOM 1035 C CA . SER A 1 122 ? -11.890 -12.067 14.656 1.00 90.94 122 SER A CA 1
ATOM 1036 C C . SER A 1 122 ? -13.284 -11.610 15.087 1.00 90.94 122 SER A C 1
ATOM 1038 O O . SER A 1 122 ? -14.280 -12.022 14.498 1.00 90.94 122 SER A O 1
ATOM 1040 N N . GLU A 1 123 ? -13.361 -10.721 16.078 1.00 92.69 123 GLU A N 1
ATOM 1041 C CA . GLU A 1 123 ? -14.616 -10.256 16.671 1.00 92.69 123 GLU A CA 1
ATOM 1042 C C . GLU A 1 123 ? -15.306 -9.154 15.852 1.00 92.69 123 GLU A C 1
ATOM 1044 O O . GLU A 1 123 ? -16.423 -8.756 16.177 1.00 92.69 123 GLU A O 1
ATOM 1049 N N . ALA A 1 124 ? -14.653 -8.654 14.794 1.00 94.06 124 ALA A N 1
ATOM 1050 C CA . ALA A 1 124 ? -15.109 -7.510 13.999 1.00 94.06 124 ALA A CA 1
ATOM 1051 C C . ALA A 1 124 ? -15.432 -6.266 14.857 1.00 94.06 124 ALA A C 1
ATOM 1053 O O . ALA A 1 124 ? -16.381 -5.526 14.592 1.00 94.06 124 ALA A O 1
ATOM 1054 N N . THR A 1 125 ? -14.631 -6.036 15.900 1.00 96.44 125 THR A N 1
ATOM 1055 C CA . THR A 1 125 ? -14.735 -4.886 16.807 1.00 96.44 125 THR A CA 1
ATOM 1056 C C . THR A 1 125 ? -13.395 -4.183 16.934 1.00 96.44 125 THR A C 1
ATOM 1058 O O . THR A 1 125 ? -12.357 -4.838 17.021 1.00 96.44 125 THR A O 1
ATOM 1061 N N . LEU A 1 126 ? -13.415 -2.854 16.999 1.00 97.19 126 LEU A N 1
ATOM 1062 C CA . LEU A 1 126 ? -12.224 -2.036 17.180 1.00 97.19 126 LEU A CA 1
ATOM 1063 C C . LEU A 1 126 ? -12.525 -0.875 18.129 1.00 97.19 126 LEU A C 1
ATOM 1065 O O . LEU A 1 126 ? -13.381 -0.040 17.836 1.00 97.19 126 LEU A O 1
ATOM 1069 N N . THR A 1 127 ? -11.808 -0.798 19.250 1.00 97.38 127 THR A N 1
ATOM 1070 C CA . THR A 1 127 ? -11.978 0.319 20.193 1.00 97.38 127 THR A CA 1
ATOM 1071 C C . THR A 1 127 ? -11.614 1.648 19.533 1.00 97.38 127 THR A C 1
ATOM 1073 O O . THR A 1 127 ? -10.788 1.690 18.616 1.00 97.38 127 THR A O 1
ATOM 1076 N N . ASP A 1 128 ? -12.166 2.756 20.033 1.00 97.62 128 ASP A N 1
ATOM 1077 C CA . ASP A 1 128 ? -11.816 4.096 19.542 1.00 97.62 128 ASP A CA 1
ATOM 1078 C C . ASP A 1 128 ? -10.300 4.342 19.555 1.00 97.62 128 ASP A C 1
ATOM 1080 O O . ASP A 1 128 ? -9.749 4.835 18.576 1.00 97.62 128 ASP A O 1
ATOM 1084 N N . THR A 1 129 ? -9.604 3.961 20.630 1.00 97.56 129 THR A N 1
ATOM 1085 C CA . THR A 1 129 ? -8.150 4.147 20.743 1.00 97.56 129 THR A CA 1
ATOM 1086 C C . THR A 1 129 ? -7.396 3.373 19.662 1.00 97.56 129 THR A C 1
ATOM 1088 O O . THR A 1 129 ? -6.502 3.924 19.021 1.00 97.56 129 THR A O 1
ATOM 1091 N N . GLN A 1 130 ? -7.756 2.107 19.421 1.00 97.25 130 GLN A N 1
ATOM 1092 C CA . GLN A 1 130 ? -7.128 1.308 18.364 1.00 97.25 130 GLN A CA 1
ATOM 1093 C C . GLN A 1 130 ? -7.427 1.887 16.979 1.00 97.25 130 GLN A C 1
ATOM 1095 O O . GLN A 1 130 ? -6.518 2.019 16.159 1.00 97.25 130 GLN A O 1
ATOM 1100 N N . PHE A 1 131 ? -8.678 2.284 16.736 1.00 97.31 131 PHE A N 1
ATOM 1101 C CA . PHE A 1 131 ? -9.090 2.919 15.490 1.00 97.31 131 PHE A CA 1
ATOM 1102 C C . PHE A 1 131 ? -8.276 4.185 15.212 1.00 97.31 131 PHE A C 1
ATOM 1104 O O . PHE A 1 131 ? -7.632 4.276 14.169 1.00 97.31 131 PHE A O 1
ATOM 1111 N N . GLN A 1 132 ? -8.222 5.120 16.163 1.00 97.44 132 GLN A N 1
ATOM 1112 C CA . GLN A 1 132 ? -7.481 6.374 16.004 1.00 97.44 132 GLN A CA 1
ATOM 1113 C C . GLN A 1 132 ? -5.979 6.143 15.794 1.00 97.44 132 GLN A C 1
ATOM 1115 O O . GLN A 1 132 ? -5.368 6.813 14.961 1.00 97.44 132 GLN A O 1
ATOM 1120 N N . ASN A 1 133 ? -5.385 5.157 16.475 1.00 97.81 133 ASN A N 1
ATOM 1121 C CA . ASN A 1 133 ? -3.983 4.794 16.266 1.00 97.81 133 ASN A CA 1
ATOM 1122 C C . ASN A 1 133 ? -3.726 4.300 14.833 1.00 97.81 133 ASN A C 1
ATOM 1124 O O . ASN A 1 133 ? -2.803 4.784 14.175 1.00 97.81 133 ASN A O 1
ATOM 1128 N N . HIS A 1 134 ? -4.550 3.380 14.320 1.00 98.12 134 HIS A N 1
ATOM 1129 C CA . HIS A 1 134 ? -4.408 2.883 12.950 1.00 98.12 134 HIS A CA 1
ATOM 1130 C C . HIS A 1 134 ? -4.639 3.985 11.911 1.00 98.12 134 HIS A C 1
ATOM 1132 O O . HIS A 1 134 ? -3.836 4.129 10.990 1.00 98.12 134 HIS A O 1
ATOM 1138 N N . VAL A 1 135 ? -5.680 4.807 12.079 1.00 97.75 135 VAL A N 1
ATOM 1139 C CA . VAL A 1 135 ? -5.954 5.950 11.191 1.00 97.75 135 VAL A CA 1
ATOM 1140 C C . VAL A 1 135 ? -4.784 6.935 11.189 1.00 97.75 135 VAL A C 1
ATOM 1142 O O . VAL A 1 135 ? -4.360 7.378 10.122 1.00 97.75 135 VAL A O 1
ATOM 1145 N N . GLY A 1 136 ? -4.201 7.231 12.353 1.00 97.94 136 GLY A N 1
ATOM 1146 C CA . GLY A 1 136 ? -3.027 8.097 12.468 1.00 97.94 136 GLY A CA 1
ATOM 1147 C C . GLY A 1 136 ? -1.818 7.573 11.688 1.00 97.94 136 GLY A C 1
ATOM 1148 O O . GLY A 1 136 ? -1.171 8.340 10.971 1.00 97.94 136 GLY A O 1
ATOM 1149 N N . ILE A 1 137 ? -1.547 6.265 11.763 1.00 98.38 137 ILE A N 1
ATOM 1150 C CA . ILE A 1 137 ? -0.485 5.619 10.976 1.00 98.38 137 ILE A CA 1
ATOM 1151 C C . ILE A 1 137 ? -0.759 5.776 9.475 1.00 98.38 137 ILE A C 1
ATOM 1153 O O . ILE A 1 137 ? 0.124 6.209 8.733 1.00 98.38 137 ILE A O 1
ATOM 1157 N N . VAL A 1 138 ? -1.987 5.482 9.034 1.00 98.31 138 VAL A N 1
ATOM 1158 C CA . VAL A 1 138 ? -2.368 5.574 7.617 1.00 98.31 138 VAL A CA 1
ATOM 1159 C C . VAL A 1 138 ? -2.231 7.005 7.100 1.00 98.31 138 VAL A C 1
ATOM 1161 O O . VAL A 1 138 ? -1.615 7.215 6.057 1.00 98.31 138 VAL A O 1
ATOM 1164 N N . LEU A 1 139 ? -2.737 8.000 7.835 1.00 98.06 139 LEU A N 1
ATOM 1165 C CA . LEU A 1 139 ? -2.650 9.409 7.445 1.00 98.06 139 LEU A CA 1
ATOM 1166 C C . LEU A 1 139 ? -1.201 9.889 7.323 1.00 98.06 139 LEU A C 1
ATOM 1168 O O . LEU A 1 139 ? -0.874 10.613 6.383 1.00 98.06 139 LEU A O 1
ATOM 1172 N N . ASN A 1 140 ? -0.330 9.497 8.254 1.00 98.00 140 ASN A N 1
ATOM 1173 C CA . ASN A 1 140 ? 1.082 9.876 8.214 1.00 98.00 140 ASN A CA 1
ATOM 1174 C C . ASN A 1 140 ? 1.797 9.255 7.009 1.00 98.00 140 ASN A C 1
ATOM 1176 O O . ASN A 1 140 ? 2.475 9.971 6.268 1.00 98.00 140 ASN A O 1
ATOM 1180 N N . ALA A 1 141 ? 1.584 7.959 6.767 1.00 98.38 141 ALA A N 1
ATOM 1181 C CA . ALA A 1 141 ? 2.153 7.269 5.615 1.00 98.38 141 ALA A CA 1
ATOM 1182 C C . ALA A 1 141 ? 1.640 7.865 4.294 1.00 98.38 141 ALA A C 1
ATOM 1184 O O . ALA A 1 141 ? 2.432 8.174 3.409 1.00 98.38 141 ALA A O 1
ATOM 1185 N N . PHE A 1 142 ? 0.334 8.114 4.165 1.00 98.06 142 PHE A N 1
ATOM 1186 C CA . PHE A 1 142 ? -0.243 8.709 2.957 1.00 98.06 142 PHE A CA 1
ATOM 1187 C C . PHE A 1 142 ? 0.308 10.104 2.666 1.00 98.06 142 PHE A C 1
ATOM 1189 O O . PHE A 1 142 ? 0.648 10.398 1.520 1.00 98.06 142 PHE A O 1
ATOM 1196 N N . LYS A 1 143 ? 0.466 10.946 3.693 1.00 97.50 143 LYS A N 1
ATOM 1197 C CA . LYS A 1 143 ? 1.092 12.267 3.542 1.00 97.50 143 LYS A CA 1
ATOM 1198 C C . LYS A 1 143 ? 2.534 12.149 3.051 1.00 97.50 143 LYS A C 1
ATOM 1200 O O . LYS A 1 143 ? 2.893 12.810 2.080 1.00 97.50 143 LYS A O 1
ATOM 1205 N N . SER A 1 144 ? 3.336 11.282 3.673 1.00 97.75 144 SER A N 1
ATOM 1206 C CA . SER A 1 144 ? 4.736 11.046 3.285 1.00 97.75 144 SER A CA 1
ATOM 1207 C C . SER A 1 144 ? 4.855 10.530 1.844 1.00 97.75 144 SER A C 1
ATOM 1209 O O . SER A 1 144 ? 5.683 10.996 1.063 1.00 97.75 144 SER A O 1
ATOM 1211 N N . LEU A 1 145 ? 3.945 9.638 1.442 1.00 97.50 145 LEU A N 1
ATOM 1212 C CA . LEU A 1 145 ? 3.883 9.056 0.101 1.00 97.50 145 LEU A CA 1
ATOM 1213 C C . LEU A 1 145 ? 3.221 9.975 -0.938 1.00 97.50 145 LEU A C 1
ATOM 1215 O O . LEU A 1 145 ? 3.105 9.583 -2.103 1.00 97.50 145 LEU A O 1
ATOM 1219 N N . SER A 1 146 ? 2.785 11.180 -0.554 1.00 96.81 146 SER A N 1
ATOM 1220 C CA . SER A 1 146 ? 2.031 12.100 -1.418 1.00 96.81 146 SER A CA 1
ATOM 1221 C C . SER A 1 146 ? 0.808 11.424 -2.058 1.00 96.81 146 SER A C 1
ATOM 1223 O O . SER A 1 146 ? 0.640 11.441 -3.281 1.00 96.81 146 SER A O 1
ATOM 1225 N N . LEU A 1 147 ? -0.000 10.756 -1.230 1.00 96.75 147 LEU A N 1
ATOM 1226 C CA . LEU A 1 147 ? -1.249 10.091 -1.604 1.00 96.75 147 LEU A CA 1
ATOM 1227 C C . LEU A 1 147 ? -2.472 10.866 -1.071 1.00 96.75 147 LEU A C 1
ATOM 1229 O O . LEU A 1 147 ? -2.365 11.532 -0.037 1.00 96.75 147 LEU A O 1
ATOM 1233 N N . PRO A 1 148 ? -3.638 10.787 -1.741 1.00 94.38 148 PRO A N 1
ATOM 1234 C CA . PRO A 1 148 ? -4.851 11.484 -1.308 1.00 94.38 148 PRO A CA 1
ATOM 1235 C C . PRO A 1 148 ? -5.364 10.992 0.050 1.00 94.38 148 PRO A C 1
ATOM 1237 O O . PRO A 1 148 ? -5.491 9.792 0.264 1.00 94.38 148 PRO A O 1
ATOM 1240 N N . ILE A 1 149 ? -5.706 11.919 0.948 1.00 93.44 149 ILE A N 1
ATOM 1241 C CA . ILE A 1 149 ? -6.217 11.612 2.300 1.00 93.44 149 ILE A CA 1
ATOM 1242 C C . ILE A 1 149 ? -7.705 11.936 2.489 1.00 93.44 149 ILE A C 1
ATOM 1244 O O . ILE A 1 149 ? -8.228 11.720 3.577 1.00 93.44 149 ILE A O 1
ATOM 1248 N N . SER A 1 150 ? -8.379 12.464 1.461 1.00 87.69 150 SER A N 1
ATOM 1249 C CA . SER A 1 150 ? -9.792 12.880 1.509 1.00 87.69 150 SER A CA 1
ATOM 1250 C C . SER A 1 150 ? -10.709 11.789 2.049 1.00 87.69 150 SER A C 1
ATOM 1252 O O . SER A 1 150 ? -11.583 12.069 2.860 1.00 87.69 150 SER A O 1
ATOM 1254 N N . ASP A 1 151 ? -10.446 10.546 1.655 1.00 83.12 151 ASP A N 1
ATOM 1255 C CA . ASP A 1 151 ? -11.289 9.388 1.953 1.00 83.12 151 ASP A CA 1
ATOM 1256 C C . ASP A 1 151 ? -10.849 8.636 3.222 1.00 83.12 151 ASP A C 1
ATOM 1258 O O . ASP A 1 151 ? -11.298 7.523 3.479 1.00 83.12 151 ASP A O 1
ATOM 1262 N N . ILE A 1 152 ? -9.930 9.213 4.006 1.00 81.50 1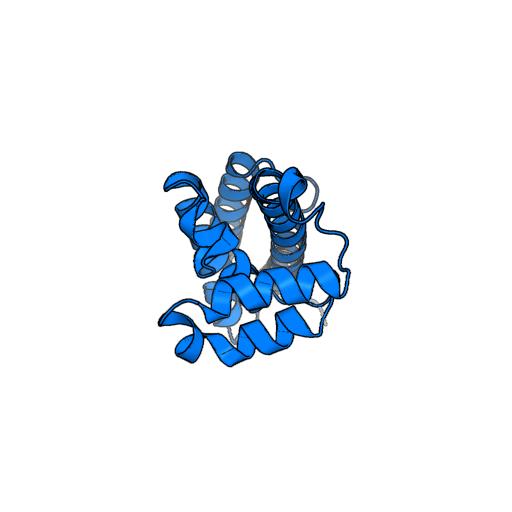52 ILE A N 1
ATOM 1263 C CA . ILE A 1 152 ? -9.364 8.611 5.231 1.00 81.50 152 ILE A CA 1
ATOM 1264 C C . ILE A 1 152 ? -9.847 9.356 6.485 1.00 81.50 152 ILE A C 1
ATOM 1266 O O . ILE A 1 152 ? -9.628 8.900 7.608 1.00 81.50 152 ILE A O 1
ATOM 1270 N N . PHE A 1 153 ? -10.523 10.496 6.315 1.00 68.19 153 PHE A N 1
ATOM 1271 C CA . PHE A 1 153 ? -11.115 11.220 7.432 1.00 68.19 153 PHE A CA 1
ATOM 1272 C C . PHE A 1 153 ? -12.359 10.482 7.964 1.00 68.19 153 PHE A C 1
ATOM 1274 O O . PHE A 1 153 ? -13.190 10.053 7.161 1.00 68.19 153 PHE A O 1
ATOM 1281 N N . PRO A 1 154 ? -12.466 10.297 9.293 1.00 51.78 154 PRO A N 1
ATOM 1282 C CA . PRO A 1 154 ? -13.611 9.649 9.931 1.00 51.78 154 PRO A CA 1
ATOM 1283 C C . PRO A 1 154 ? -14.891 10.491 9.908 1.00 51.78 154 PRO A C 1
ATOM 1285 O O . PRO A 1 154 ? -14.790 11.739 9.855 1.00 51.78 154 PRO A O 1
#

Radius of gyration: 16.73 Å; chains: 1; bounding box: 47×32×43 Å